Protein AF-A0A645FCB1-F1 (afdb_monomer_lite)

Foldseek 3Di:
DDDDDPPDDPPDDPPQPPDAQLLVVLVVVVVVADDASLRSCLVQADDPLLNVLSCVQQDPPQDQRSSGLLSVLQVCLVVVHDPSLVVLVVSLVSLVVVVVVVPDDPSSVSVSVSSNVSSVSSNVSVD

pLDDT: mean 87.45, std 20.65, range [31.56, 98.62]

Sequence (127 aa):
MGVSNQLTKIKGTSNAVGKGSEVTNLLNNMPELTGSNRDKLLSTTQNSELRKIVDQLYRPGATIGDGGTASKLVQEFYEGSSTHLIKAQERLNQLNNLAKSGNLGFNDLDILEALRNDLNNAINLFK

Organism: NCBI:txid1076179

Secondary structure (DSSP, 8-state):
-----------S-TTSS----HHHHHHHT-TT--SSHHHHHHHH--SHHHHHHHHHHB-TT--STTSBHHHHHHHHHHHT--SSHHHHHHHHHHHHHHHHT----HHHHHHHHHHHHHHHHHHHTT-

Radius of gyration: 17.32 Å; chains: 1; bounding box: 50×47×37 Å

Structure (mmCIF, N/CA/C/O backbone):
data_AF-A0A645FCB1-F1
#
_entry.id   AF-A0A645FCB1-F1
#
loop_
_atom_site.group_PDB
_atom_site.id
_atom_site.type_symbol
_atom_site.label_atom_id
_atom_site.label_alt_id
_atom_site.label_comp_id
_atom_site.label_asym_id
_atom_site.label_entity_id
_atom_site.label_seq_id
_atom_site.pdbx_PDB_ins_code
_atom_site.Cartn_x
_atom_site.Cartn_y
_atom_site.Cartn_z
_atom_site.occupancy
_atom_site.B_iso_or_equiv
_atom_site.auth_seq_id
_atom_site.auth_comp_id
_atom_site.auth_asym_id
_atom_site.auth_atom_id
_atom_site.pdbx_PDB_model_num
ATOM 1 N N . MET A 1 1 ? 35.010 -38.937 -19.372 1.00 40.25 1 MET A N 1
ATOM 2 C CA . MET A 1 1 ? 34.657 -37.673 -20.054 1.00 40.25 1 MET A CA 1
ATOM 3 C C . MET A 1 1 ? 33.178 -37.429 -19.797 1.00 40.25 1 MET A C 1
ATOM 5 O O . MET A 1 1 ? 32.396 -38.242 -20.246 1.00 40.25 1 MET A O 1
ATOM 9 N N . GLY A 1 2 ? 32.682 -36.470 -19.032 1.00 39.41 2 GLY A N 1
ATOM 10 C CA . GLY A 1 2 ? 33.232 -35.430 -18.178 1.00 39.41 2 GLY A CA 1
ATOM 11 C C . GLY A 1 2 ? 32.024 -34.854 -17.421 1.00 39.41 2 GLY A C 1
ATOM 12 O O . GLY A 1 2 ? 31.019 -34.548 -18.045 1.00 39.41 2 GLY A O 1
ATOM 13 N N . VAL A 1 3 ? 32.141 -34.817 -16.091 1.00 39.97 3 VAL A N 1
ATOM 14 C CA . VAL A 1 3 ? 31.411 -34.010 -15.091 1.00 39.97 3 VAL A CA 1
ATOM 15 C C . VAL A 1 3 ? 29.891 -33.786 -15.211 1.00 39.97 3 VAL A C 1
ATOM 17 O O . VAL A 1 3 ? 29.402 -32.947 -15.960 1.00 39.97 3 VAL A O 1
ATOM 20 N N . SER A 1 4 ? 29.172 -34.437 -14.286 1.00 41.72 4 SER A N 1
ATOM 21 C CA . SER A 1 4 ? 27.944 -33.945 -13.654 1.00 41.72 4 SER A CA 1
ATOM 22 C C . SER A 1 4 ? 28.064 -32.476 -13.244 1.00 41.72 4 SER A C 1
ATOM 24 O O . SER A 1 4 ? 29.041 -32.113 -12.591 1.00 41.72 4 SER A O 1
ATOM 26 N N . ASN A 1 5 ? 27.032 -31.667 -13.498 1.00 39.81 5 ASN A N 1
ATOM 27 C CA . ASN A 1 5 ? 26.856 -30.394 -12.801 1.00 39.81 5 ASN A CA 1
ATOM 28 C C . ASN A 1 5 ? 25.630 -30.465 -11.884 1.00 39.81 5 ASN A C 1
ATOM 30 O O . ASN A 1 5 ? 24.526 -30.047 -12.223 1.00 39.81 5 ASN A O 1
ATOM 34 N N . GLN A 1 6 ? 25.858 -31.044 -10.707 1.00 37.72 6 GLN A N 1
ATOM 35 C CA . GLN A 1 6 ? 25.106 -30.717 -9.505 1.00 37.72 6 GLN A CA 1
ATOM 36 C C . GLN A 1 6 ? 25.537 -29.306 -9.096 1.00 37.72 6 GLN A C 1
ATOM 38 O O . GLN A 1 6 ? 26.609 -29.144 -8.515 1.00 37.72 6 GLN A O 1
ATOM 43 N N . LEU A 1 7 ? 24.724 -28.285 -9.377 1.00 39.66 7 LEU A N 1
ATOM 44 C CA . LEU A 1 7 ? 24.905 -26.981 -8.739 1.00 39.66 7 LEU A CA 1
ATOM 45 C C . LEU A 1 7 ? 24.391 -27.068 -7.304 1.00 39.66 7 LEU A C 1
ATOM 47 O O . LEU A 1 7 ? 23.237 -26.824 -6.962 1.00 39.66 7 LEU A O 1
ATOM 51 N N . THR A 1 8 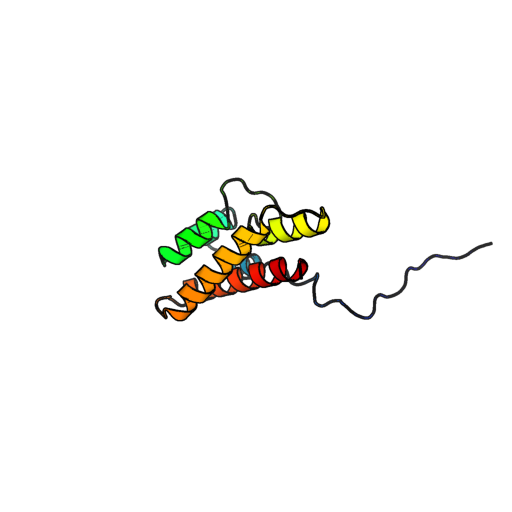? 25.325 -27.492 -6.470 1.00 36.09 8 THR A N 1
ATOM 52 C CA . THR A 1 8 ? 25.321 -27.462 -5.023 1.00 36.09 8 THR A CA 1
ATOM 53 C C . THR A 1 8 ? 25.050 -26.058 -4.470 1.00 36.09 8 THR A C 1
ATOM 55 O O . THR A 1 8 ? 25.814 -25.131 -4.709 1.00 36.09 8 THR A O 1
ATOM 58 N N . LYS A 1 9 ? 24.061 -25.986 -3.570 1.00 37.91 9 LYS A N 1
ATOM 59 C CA . LYS A 1 9 ? 24.216 -25.413 -2.221 1.00 37.91 9 LYS A CA 1
ATOM 60 C C . LYS A 1 9 ? 24.532 -23.910 -2.150 1.00 37.91 9 LYS A C 1
ATOM 62 O O . LYS A 1 9 ? 25.649 -23.518 -1.827 1.00 37.91 9 LYS A O 1
ATOM 67 N N . ILE A 1 10 ? 23.495 -23.078 -2.243 1.00 43.16 10 ILE A N 1
ATOM 68 C CA . ILE A 1 10 ? 23.541 -21.721 -1.679 1.00 43.16 10 ILE A CA 1
ATOM 69 C C . ILE A 1 10 ? 23.187 -21.820 -0.185 1.00 43.16 10 ILE A C 1
ATOM 71 O O . ILE A 1 10 ? 22.037 -21.683 0.226 1.00 43.16 10 ILE A O 1
ATOM 75 N N . LYS A 1 11 ? 24.181 -22.155 0.648 1.00 43.50 11 LYS A N 1
ATOM 76 C CA . LYS A 1 11 ? 24.116 -21.912 2.097 1.00 43.50 11 LYS A CA 1
ATOM 77 C C . LYS A 1 11 ? 24.482 -20.444 2.325 1.00 43.50 11 LYS A C 1
ATOM 79 O O . LYS A 1 11 ? 25.650 -20.090 2.228 1.00 43.50 11 LYS A O 1
ATOM 84 N N . GLY A 1 12 ? 23.474 -19.636 2.645 1.00 35.56 12 GLY A N 1
ATOM 85 C CA . GLY A 1 12 ? 23.594 -18.221 3.006 1.00 35.56 12 GLY A CA 1
ATOM 86 C C . GLY A 1 12 ? 22.778 -17.343 2.059 1.00 35.56 12 GLY A C 1
ATOM 87 O O . GLY A 1 12 ? 23.073 -17.330 0.874 1.00 35.56 12 GLY A O 1
ATOM 88 N N . THR A 1 13 ? 21.789 -16.614 2.600 1.00 31.56 13 THR A N 1
ATOM 89 C CA . THR A 1 13 ? 20.830 -15.671 1.950 1.00 31.56 13 THR A CA 1
ATOM 90 C C . THR A 1 13 ? 19.385 -16.145 1.698 1.00 31.56 13 THR A C 1
ATOM 92 O O . THR A 1 13 ? 18.651 -15.523 0.940 1.00 31.56 13 THR A O 1
ATOM 95 N N . SER A 1 14 ? 18.876 -17.144 2.427 1.00 32.62 14 SER A N 1
ATOM 96 C CA . SER A 1 14 ? 17.449 -17.531 2.360 1.00 32.62 14 SER A CA 1
ATOM 97 C C . SER A 1 14 ? 16.452 -16.554 3.019 1.00 32.62 14 SER A C 1
ATOM 99 O O . SER A 1 14 ? 15.274 -16.878 3.106 1.00 32.62 14 SER A O 1
ATOM 101 N N . ASN A 1 15 ? 16.870 -15.369 3.481 1.00 34.12 15 ASN A N 1
ATOM 102 C CA . ASN A 1 15 ? 16.016 -14.489 4.299 1.00 34.12 15 ASN A CA 1
ATOM 103 C C . ASN A 1 15 ? 15.439 -13.250 3.588 1.00 34.12 15 ASN A C 1
ATOM 105 O O . ASN A 1 15 ? 14.796 -12.449 4.256 1.00 34.12 15 ASN A O 1
ATOM 109 N N . ALA A 1 16 ? 15.616 -13.080 2.272 1.00 39.25 16 ALA A N 1
ATOM 110 C CA . ALA A 1 16 ? 15.092 -11.897 1.564 1.00 39.25 16 ALA A CA 1
ATOM 111 C C . ALA A 1 16 ? 14.165 -12.195 0.368 1.00 39.25 16 ALA A C 1
ATOM 113 O O . ALA A 1 16 ? 13.527 -11.282 -0.136 1.00 39.25 16 ALA A O 1
ATOM 114 N N . VAL A 1 17 ? 14.048 -13.455 -0.070 1.00 38.59 17 VAL A N 1
ATOM 115 C CA . VAL A 1 17 ? 13.269 -13.837 -1.274 1.00 38.59 17 VAL A CA 1
ATOM 116 C C . VAL A 1 17 ? 12.074 -14.756 -0.945 1.00 38.59 17 VAL A C 1
ATOM 118 O O . VAL A 1 17 ? 11.300 -15.117 -1.822 1.00 38.59 17 VAL A O 1
ATOM 121 N N . GLY A 1 18 ? 11.877 -15.121 0.329 1.00 37.97 18 GLY A N 1
ATOM 122 C CA . GLY A 1 18 ? 10.885 -16.127 0.743 1.00 37.97 18 GLY A CA 1
ATOM 123 C C . GLY A 1 18 ? 9.745 -15.648 1.647 1.00 37.97 18 GLY A C 1
ATOM 124 O O . GLY A 1 18 ? 8.917 -16.470 2.031 1.00 37.97 18 GLY A O 1
ATOM 125 N N . LYS A 1 19 ? 9.680 -14.364 2.021 1.00 52.81 19 LYS A N 1
ATOM 126 C CA . LYS A 1 19 ? 8.530 -13.839 2.772 1.00 52.81 19 LYS A CA 1
ATOM 127 C C . LYS A 1 19 ? 7.486 -13.380 1.758 1.00 52.81 19 LYS A C 1
ATOM 129 O O . LYS A 1 19 ? 7.680 -12.365 1.097 1.00 52.81 19 LYS A O 1
ATOM 134 N N . GLY A 1 20 ? 6.435 -14.179 1.571 1.00 70.81 20 GLY A N 1
ATOM 135 C CA . GLY A 1 20 ? 5.275 -13.764 0.780 1.00 70.81 20 GLY A CA 1
ATOM 136 C C . GLY A 1 20 ? 4.703 -12.443 1.305 1.00 70.81 20 GLY A C 1
ATOM 137 O O . GLY A 1 20 ? 4.914 -12.118 2.472 1.00 70.81 20 GLY A O 1
ATOM 138 N N . SER A 1 21 ? 4.007 -11.705 0.435 1.00 90.50 21 SER A N 1
ATOM 139 C CA . SER A 1 21 ? 3.327 -10.441 0.760 1.00 90.50 21 SER A CA 1
ATOM 140 C C . SER A 1 21 ? 2.598 -10.547 2.105 1.00 90.50 21 SER A C 1
ATOM 142 O O . SER A 1 21 ? 1.758 -11.433 2.293 1.00 90.50 21 SER A O 1
ATOM 144 N N . GLU A 1 22 ? 2.941 -9.671 3.050 1.00 96.44 22 GLU A N 1
ATOM 145 C CA . GLU A 1 22 ? 2.329 -9.650 4.381 1.00 96.44 22 GLU A CA 1
ATOM 146 C C . GLU A 1 22 ? 0.843 -9.319 4.278 1.00 96.44 22 GLU A C 1
ATOM 148 O O . GLU A 1 22 ? 0.032 -9.868 5.024 1.00 96.44 22 GLU A O 1
ATOM 153 N N . VAL A 1 23 ? 0.459 -8.503 3.289 1.00 96.88 23 VAL A N 1
ATOM 154 C CA . VAL A 1 23 ? -0.951 -8.293 2.948 1.00 96.88 23 VAL A CA 1
ATOM 155 C C . VAL A 1 23 ? -1.613 -9.605 2.541 1.00 96.88 23 VAL A C 1
ATOM 157 O O . VAL A 1 23 ? -2.703 -9.917 3.012 1.00 96.88 23 VAL A O 1
ATOM 160 N N . THR A 1 24 ? -0.973 -10.402 1.688 1.00 95.50 24 THR A N 1
ATOM 161 C CA . THR A 1 24 ? -1.535 -11.692 1.265 1.00 95.50 24 THR A CA 1
ATOM 162 C C . THR A 1 24 ? -1.675 -12.648 2.450 1.00 95.50 24 THR A C 1
ATOM 164 O O . THR A 1 24 ? -2.705 -13.306 2.583 1.00 95.50 24 THR A O 1
ATOM 167 N N . ASN A 1 25 ? -0.689 -12.685 3.350 1.00 95.62 25 ASN A N 1
ATOM 168 C CA . ASN A 1 25 ? -0.748 -13.498 4.567 1.00 95.62 25 ASN A CA 1
ATOM 169 C C . ASN A 1 25 ? -1.898 -13.061 5.486 1.00 95.62 25 ASN A C 1
ATOM 171 O O . ASN A 1 25 ? -2.652 -13.910 5.959 1.00 95.62 25 ASN A O 1
ATOM 175 N N . LEU A 1 26 ? -2.065 -11.751 5.697 1.00 96.75 26 LEU A N 1
ATOM 176 C CA . LEU A 1 26 ? -3.165 -11.180 6.475 1.00 96.75 26 LEU A CA 1
ATOM 177 C C . LEU A 1 26 ? -4.524 -11.581 5.887 1.00 96.75 26 LEU A C 1
ATOM 179 O O . LEU A 1 26 ? -5.371 -12.123 6.592 1.00 96.75 26 LEU A O 1
ATOM 183 N N . LEU A 1 27 ? -4.711 -11.371 4.582 1.00 96.06 27 LEU A N 1
ATOM 184 C CA . LEU A 1 27 ? -5.978 -11.640 3.899 1.00 96.06 27 LEU A CA 1
ATOM 185 C C . LEU A 1 27 ? -6.313 -13.135 3.813 1.00 96.06 27 LEU A C 1
ATOM 187 O O . LEU A 1 27 ? -7.487 -13.491 3.775 1.00 96.06 27 LEU A O 1
ATOM 191 N N . ASN A 1 28 ? -5.315 -14.022 3.796 1.00 94.50 28 ASN A N 1
ATOM 192 C CA . ASN A 1 28 ? -5.542 -15.470 3.839 1.00 94.50 28 ASN A CA 1
ATOM 193 C C . ASN A 1 28 ? -6.145 -15.937 5.174 1.00 94.50 28 ASN A C 1
ATOM 195 O O . ASN A 1 28 ? -6.789 -16.983 5.210 1.00 94.50 28 ASN A O 1
ATOM 199 N N . ASN A 1 29 ? -5.980 -15.157 6.247 1.00 95.56 29 ASN A N 1
ATOM 200 C CA . ASN A 1 29 ? -6.603 -15.419 7.546 1.00 95.56 29 ASN A CA 1
ATOM 201 C C . ASN A 1 29 ? -8.022 -14.828 7.670 1.00 95.56 29 ASN A C 1
ATOM 203 O O . ASN A 1 29 ? -8.637 -14.963 8.724 1.00 95.56 29 ASN A O 1
ATOM 207 N N . MET A 1 30 ? -8.546 -14.205 6.607 1.00 94.75 30 MET A N 1
ATOM 208 C CA . MET A 1 30 ? -9.887 -13.608 6.530 1.00 94.75 30 MET A CA 1
ATOM 209 C C . MET A 1 30 ? -10.706 -14.296 5.415 1.00 94.75 30 MET A C 1
ATOM 211 O O . MET A 1 30 ? -10.954 -13.698 4.359 1.00 94.75 30 MET A O 1
ATOM 215 N N . PRO A 1 31 ? -11.062 -15.590 5.574 1.00 94.12 31 PRO A N 1
ATOM 216 C CA . PRO A 1 31 ? -11.663 -16.408 4.513 1.00 94.12 31 PRO A CA 1
ATOM 217 C C . PRO A 1 31 ? -13.051 -15.930 4.058 1.00 94.12 31 PRO A C 1
ATOM 219 O O . PRO A 1 31 ? -13.510 -16.309 2.982 1.00 94.12 31 PRO A O 1
ATOM 222 N N . GLU A 1 32 ? -13.723 -15.107 4.858 1.00 95.69 32 GLU A N 1
ATOM 223 C CA . GLU A 1 32 ? -14.996 -14.469 4.531 1.00 95.69 32 GLU A CA 1
ATOM 224 C C . GLU A 1 32 ? -14.868 -13.374 3.461 1.00 95.69 32 GLU A C 1
ATOM 226 O O . GLU A 1 32 ? -15.855 -13.039 2.800 1.00 95.69 32 GLU A O 1
ATOM 231 N N . LEU A 1 33 ? -13.667 -12.821 3.262 1.00 95.94 33 LEU A N 1
ATOM 232 C CA . LEU A 1 33 ? -13.429 -11.786 2.264 1.00 95.94 33 LEU A CA 1
ATOM 233 C C . LEU A 1 33 ? -13.245 -12.410 0.878 1.00 95.94 33 LEU A C 1
ATOM 235 O O . LEU A 1 33 ? -12.410 -13.289 0.655 1.00 95.94 33 LEU A O 1
ATOM 239 N N . THR A 1 34 ? -13.992 -11.899 -0.096 1.00 95.12 34 THR A N 1
ATOM 240 C CA . THR A 1 34 ? -13.999 -12.407 -1.473 1.00 95.12 34 THR A CA 1
ATOM 241 C C . THR A 1 34 ? -13.475 -11.364 -2.461 1.00 95.12 34 THR A C 1
ATOM 243 O O . THR A 1 34 ? -13.377 -10.179 -2.147 1.00 95.12 34 THR A O 1
ATOM 246 N N . GLY A 1 35 ? -13.107 -11.8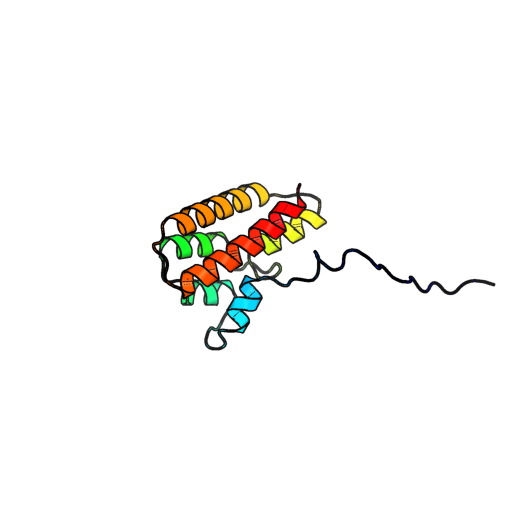11 -3.664 1.00 95.00 35 GLY A N 1
ATOM 247 C CA . GLY A 1 35 ? -12.566 -10.949 -4.718 1.00 95.00 35 GLY A CA 1
ATOM 248 C C . GLY A 1 35 ? -11.041 -10.824 -4.698 1.00 95.00 35 GLY A C 1
ATOM 249 O O . GLY A 1 35 ? -10.335 -11.648 -4.109 1.00 95.00 35 GLY A O 1
ATOM 250 N N . SER A 1 36 ? -10.530 -9.808 -5.395 1.00 95.94 36 SER A N 1
ATOM 251 C CA . SER A 1 36 ? -9.094 -9.506 -5.453 1.00 95.94 36 SER A CA 1
ATOM 252 C C . SER A 1 36 ? -8.575 -8.975 -4.113 1.00 95.94 36 SER A C 1
ATOM 254 O O . SER A 1 36 ? -9.355 -8.525 -3.277 1.00 95.94 36 SER A O 1
ATOM 256 N N . ASN A 1 37 ? -7.254 -8.939 -3.908 1.00 96.81 37 ASN A N 1
ATOM 257 C CA . ASN A 1 37 ? -6.680 -8.328 -2.699 1.00 96.81 37 ASN A CA 1
ATOM 258 C C . ASN A 1 37 ? -7.122 -6.869 -2.522 1.00 96.81 37 ASN A C 1
ATOM 260 O O . ASN A 1 37 ? -7.383 -6.439 -1.401 1.00 96.81 37 ASN A O 1
ATOM 264 N N . ARG A 1 38 ? -7.298 -6.134 -3.629 1.00 97.88 38 ARG A N 1
ATOM 265 C CA . ARG A 1 38 ? -7.894 -4.797 -3.615 1.00 97.88 38 ARG A CA 1
ATOM 266 C C . ARG A 1 38 ? -9.300 -4.812 -3.013 1.00 97.88 38 ARG A C 1
ATOM 268 O O . ARG A 1 38 ? -9.590 -3.994 -2.144 1.00 97.88 38 ARG A O 1
ATOM 275 N N . ASP A 1 39 ? -10.164 -5.706 -3.492 1.00 97.88 39 ASP A N 1
ATOM 276 C CA . ASP A 1 39 ? -11.561 -5.791 -3.051 1.00 97.88 39 ASP A CA 1
ATOM 277 C C . ASP A 1 39 ? -11.636 -6.166 -1.575 1.00 97.88 39 ASP A C 1
ATOM 279 O O . ASP A 1 39 ? -12.337 -5.507 -0.811 1.00 97.88 39 ASP A O 1
ATOM 283 N N . LYS A 1 40 ? -10.835 -7.151 -1.158 1.00 98.25 40 LYS A N 1
ATOM 284 C CA . LYS A 1 40 ? -10.737 -7.574 0.239 1.00 98.25 40 LYS A CA 1
ATOM 285 C C . LYS A 1 40 ? -10.296 -6.417 1.131 1.00 98.25 40 LYS A C 1
ATOM 287 O O . LYS A 1 40 ? -11.049 -6.056 2.031 1.00 98.25 40 LYS A O 1
ATOM 292 N N . LEU A 1 41 ? -9.165 -5.766 0.834 1.00 98.38 41 LEU A N 1
ATOM 293 C CA . LEU A 1 41 ? -8.667 -4.615 1.602 1.00 98.38 41 LEU A CA 1
ATOM 294 C C . LEU A 1 41 ? -9.707 -3.494 1.680 1.00 98.38 41 LEU A C 1
ATOM 296 O O . LEU A 1 41 ? -10.045 -3.031 2.763 1.00 98.38 41 LEU A O 1
ATOM 300 N N . LEU A 1 42 ? -10.285 -3.094 0.546 1.00 98.31 42 LEU A N 1
ATOM 301 C CA . LEU A 1 42 ? -11.325 -2.069 0.531 1.00 98.31 42 LEU A CA 1
ATOM 302 C C . LEU A 1 42 ? -12.651 -2.541 1.133 1.00 98.31 42 LEU A C 1
ATOM 304 O O . LEU A 1 42 ? -13.503 -1.713 1.407 1.00 98.31 42 LEU A O 1
ATOM 308 N N . SER A 1 43 ? -12.905 -3.819 1.349 1.00 97.75 43 SER A N 1
ATOM 309 C CA . SER A 1 43 ? -14.103 -4.233 2.088 1.00 97.75 43 SER A CA 1
ATOM 310 C C . SER A 1 43 ? -13.892 -4.158 3.602 1.00 97.75 43 SER A C 1
ATOM 312 O O . SER A 1 43 ? -14.824 -3.817 4.324 1.00 97.75 43 SER A O 1
ATOM 314 N N . THR A 1 44 ? -12.660 -4.391 4.071 1.00 97.38 44 THR A N 1
ATOM 315 C CA . THR A 1 44 ? -12.342 -4.513 5.502 1.00 97.38 44 THR A CA 1
ATOM 316 C C . THR A 1 44 ? -11.761 -3.234 6.127 1.00 97.38 44 THR A C 1
ATOM 318 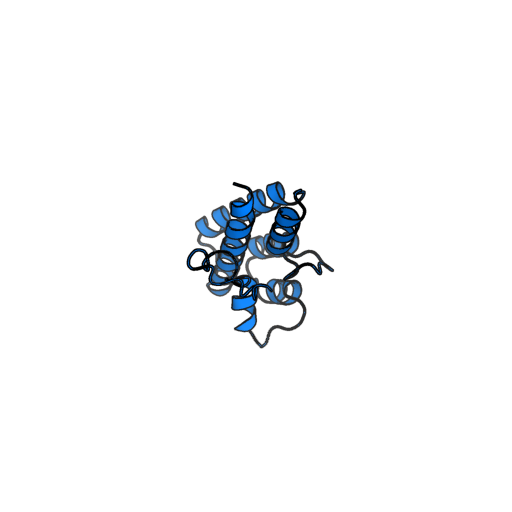O O . THR A 1 44 ? -11.956 -2.990 7.314 1.00 97.38 44 THR A O 1
ATOM 321 N N . THR A 1 45 ? -11.100 -2.359 5.355 1.00 98.31 45 THR A N 1
ATOM 322 C CA . THR A 1 45 ? -10.537 -1.103 5.884 1.00 98.31 45 THR A CA 1
ATOM 323 C C . THR A 1 45 ? -11.631 -0.108 6.280 1.00 98.31 45 THR A C 1
ATOM 325 O O . THR A 1 45 ? -12.381 0.380 5.420 1.00 98.31 45 THR A O 1
ATOM 328 N N . GLN A 1 46 ? -11.666 0.249 7.566 1.00 97.88 46 GLN A N 1
ATOM 329 C CA . GLN A 1 46 ? -12.670 1.139 8.155 1.00 97.88 46 GLN A CA 1
ATOM 330 C C . GLN A 1 46 ? -12.209 2.599 8.166 1.00 97.88 46 GLN A C 1
ATOM 332 O O . GLN A 1 46 ? -12.976 3.503 7.820 1.00 97.88 46 GLN A O 1
ATOM 337 N N . ASN A 1 47 ? -10.949 2.852 8.522 1.00 98.12 47 ASN A N 1
ATOM 338 C CA . ASN A 1 47 ? -10.393 4.195 8.559 1.00 98.12 47 ASN A CA 1
ATOM 339 C C . ASN A 1 47 ? -10.334 4.800 7.148 1.00 98.12 47 ASN A C 1
ATOM 341 O O . ASN A 1 47 ? -9.701 4.272 6.233 1.00 98.12 47 ASN A O 1
ATOM 345 N N . SER A 1 48 ? -10.986 5.952 6.974 1.00 97.44 48 SER A N 1
ATOM 346 C CA . SER A 1 48 ? -11.131 6.587 5.660 1.00 97.44 48 SER A CA 1
ATOM 347 C C . SER A 1 48 ? -9.812 7.081 5.053 1.00 97.44 48 SER A C 1
ATOM 349 O O . SER A 1 48 ? -9.687 7.126 3.828 1.00 97.44 48 SER A O 1
ATOM 351 N N . GLU A 1 49 ? -8.822 7.435 5.875 1.00 97.38 49 GLU A N 1
ATOM 352 C CA . GLU A 1 49 ? -7.497 7.840 5.408 1.00 97.38 49 GLU A CA 1
ATOM 353 C C . GLU A 1 49 ? -6.687 6.622 4.958 1.00 97.38 49 GLU A C 1
ATOM 355 O O . GLU A 1 49 ? -6.180 6.612 3.834 1.00 97.38 49 GLU A O 1
ATOM 360 N N . LEU A 1 50 ? -6.666 5.552 5.761 1.00 98.62 50 LEU A N 1
ATOM 361 C CA . LEU A 1 50 ? -6.042 4.284 5.377 1.00 98.62 50 LEU A CA 1
ATOM 362 C C . LEU A 1 50 ? -6.657 3.735 4.087 1.00 98.62 50 LEU A C 1
ATOM 364 O O . LEU A 1 50 ? -5.939 3.338 3.172 1.00 98.62 50 LEU A O 1
ATOM 368 N N . ARG A 1 51 ? -7.986 3.793 3.965 1.00 98.50 51 ARG A N 1
ATOM 369 C CA . ARG A 1 51 ? -8.718 3.343 2.777 1.00 98.50 51 ARG A CA 1
ATOM 370 C C . ARG A 1 51 ? -8.285 4.081 1.508 1.00 98.50 51 ARG A C 1
ATOM 372 O O . ARG A 1 51 ? -8.150 3.460 0.456 1.00 98.50 51 ARG A O 1
ATOM 379 N N . LYS A 1 52 ? -8.037 5.394 1.590 1.00 98.38 52 LYS A N 1
ATOM 380 C CA . LYS A 1 52 ? -7.509 6.182 0.460 1.00 98.38 52 LYS A CA 1
ATOM 381 C C . LYS A 1 52 ? -6.094 5.748 0.085 1.00 98.38 52 LYS A C 1
ATOM 383 O O . LYS A 1 52 ? -5.772 5.695 -1.099 1.00 98.38 52 LYS A O 1
ATOM 388 N N . ILE A 1 53 ? -5.257 5.427 1.073 1.00 98.44 53 ILE A N 1
ATOM 389 C CA . ILE A 1 53 ? -3.908 4.906 0.823 1.00 98.44 53 ILE A CA 1
ATOM 390 C C . ILE A 1 53 ? -3.992 3.532 0.138 1.00 98.44 53 ILE A C 1
ATOM 392 O O . ILE A 1 53 ? -3.319 3.324 -0.872 1.00 98.44 53 ILE A O 1
ATOM 396 N N . VAL A 1 54 ? -4.861 2.633 0.617 1.00 98.56 54 VAL A N 1
ATOM 397 C CA . VAL A 1 54 ? -5.134 1.322 -0.003 1.00 98.56 54 VAL A CA 1
ATOM 398 C C . VAL A 1 54 ? -5.541 1.476 -1.468 1.00 98.56 5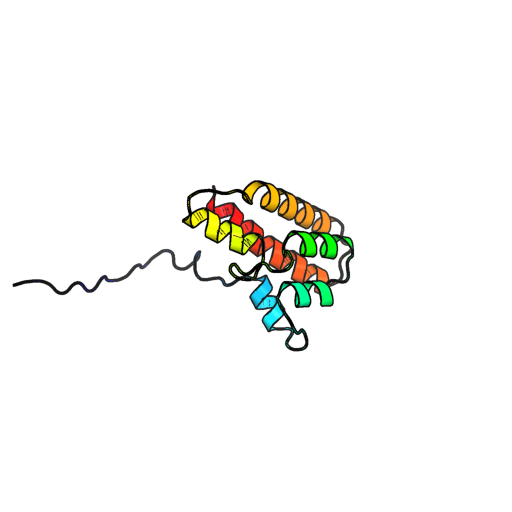4 VAL A C 1
ATOM 400 O O . VAL A 1 54 ? -4.933 0.846 -2.330 1.00 98.56 54 VAL A O 1
ATOM 403 N N . ASP A 1 55 ? -6.507 2.347 -1.770 1.00 98.19 55 ASP A N 1
ATOM 404 C CA . ASP A 1 55 ? -6.991 2.574 -3.141 1.00 98.19 55 ASP A CA 1
ATOM 405 C C . ASP A 1 55 ? -5.882 3.061 -4.094 1.00 98.19 55 ASP A C 1
ATOM 407 O O . ASP A 1 55 ? -5.839 2.713 -5.274 1.00 98.19 55 ASP A O 1
ATOM 411 N N . GLN A 1 56 ? -4.919 3.826 -3.575 1.00 97.69 56 GLN A N 1
ATOM 412 C CA . GLN A 1 56 ? -3.766 4.270 -4.356 1.00 97.69 56 GLN A CA 1
ATOM 413 C C . GLN A 1 56 ? -2.696 3.192 -4.530 1.00 97.69 56 GLN A C 1
ATOM 415 O O . GLN A 1 56 ? -1.998 3.204 -5.553 1.00 97.69 56 GLN A O 1
ATOM 420 N N . LEU A 1 57 ? -2.524 2.317 -3.536 1.00 98.19 57 LEU A N 1
ATOM 421 C CA . LEU A 1 57 ? -1.547 1.230 -3.555 1.00 98.19 57 LEU A CA 1
ATOM 422 C C . LEU A 1 57 ? -2.004 0.056 -4.423 1.00 98.19 57 LEU A C 1
ATOM 424 O O . LEU A 1 57 ? -1.158 -0.535 -5.093 1.00 98.19 57 LEU A O 1
ATOM 428 N N . TYR A 1 58 ? -3.309 -0.222 -4.447 1.00 97.62 58 TYR A N 1
ATOM 429 C CA . TYR A 1 58 ? -3.952 -1.310 -5.182 1.00 97.62 58 TYR A CA 1
ATOM 430 C C . TYR A 1 58 ? -4.913 -0.738 -6.230 1.00 97.62 58 TYR A C 1
ATOM 432 O O . TYR A 1 58 ? -6.091 -0.487 -5.965 1.00 97.62 58 TYR A O 1
ATOM 440 N N . ARG A 1 59 ? -4.403 -0.507 -7.445 1.00 95.00 59 ARG A N 1
ATOM 441 C CA . ARG A 1 59 ? -5.199 0.071 -8.540 1.00 95.00 59 ARG A CA 1
ATOM 442 C C . ARG A 1 59 ? -6.165 -0.966 -9.141 1.00 95.00 59 ARG A C 1
ATOM 444 O O . ARG A 1 59 ? -5.806 -2.141 -9.227 1.00 95.00 59 ARG A O 1
ATOM 451 N N . PRO A 1 60 ? -7.357 -0.556 -9.617 1.00 96.12 60 PRO A N 1
ATOM 452 C CA . PRO A 1 60 ? -8.252 -1.446 -10.357 1.00 96.12 60 PRO A CA 1
ATOM 453 C C . PRO A 1 60 ? -7.548 -2.103 -11.553 1.00 96.12 60 PRO A C 1
ATOM 455 O O . PRO A 1 60 ? -6.865 -1.422 -12.316 1.00 96.12 60 PRO A O 1
ATOM 458 N N . GLY A 1 61 ? -7.719 -3.418 -11.714 1.00 92.25 61 GLY A N 1
ATOM 459 C CA . GLY A 1 61 ? -7.163 -4.180 -12.838 1.00 92.25 61 GLY A CA 1
ATOM 460 C C . GLY A 1 61 ? -5.658 -4.470 -12.771 1.00 92.25 61 GLY A C 1
ATOM 461 O O . GLY A 1 61 ? -5.115 -5.004 -13.734 1.00 92.25 61 GLY A O 1
ATOM 462 N N . ALA A 1 62 ? -4.968 -4.141 -11.674 1.00 92.50 62 ALA A N 1
ATOM 463 C CA . ALA A 1 62 ? -3.564 -4.507 -11.500 1.00 92.50 62 ALA A CA 1
ATOM 464 C C . ALA A 1 62 ? -3.404 -6.032 -11.346 1.00 92.50 62 ALA A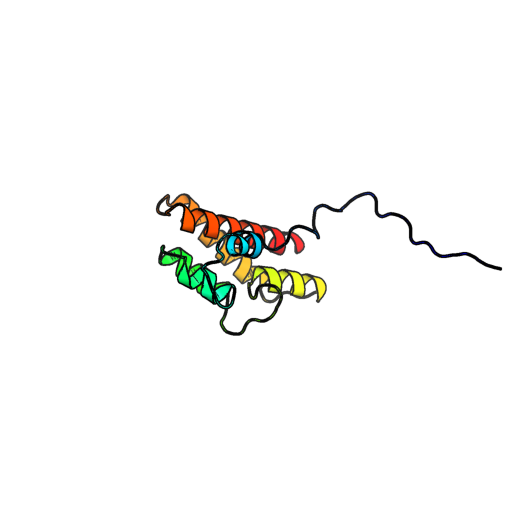 C 1
ATOM 466 O O . ALA A 1 62 ? -4.040 -6.640 -10.488 1.00 92.50 62 ALA A O 1
ATOM 467 N N . THR A 1 63 ? -2.542 -6.640 -12.166 1.00 90.88 63 THR A N 1
ATOM 468 C CA . THR A 1 63 ? -2.347 -8.104 -12.231 1.00 90.88 63 THR A CA 1
ATOM 469 C C . THR A 1 63 ? -0.960 -8.576 -11.790 1.00 90.88 63 THR A C 1
ATOM 471 O O . THR A 1 63 ? -0.711 -9.776 -11.726 1.00 90.88 63 THR A O 1
ATOM 474 N N . ILE A 1 64 ? -0.035 -7.654 -11.507 1.00 92.31 64 ILE A N 1
ATOM 475 C CA . ILE A 1 64 ? 1.336 -7.994 -11.113 1.00 92.31 64 ILE A CA 1
ATOM 476 C C . ILE A 1 64 ? 1.376 -8.386 -9.636 1.00 92.31 64 ILE A C 1
ATOM 478 O O . ILE A 1 64 ? 1.050 -7.572 -8.773 1.00 92.31 64 ILE A O 1
ATOM 482 N N . GLY A 1 65 ? 1.836 -9.609 -9.357 1.00 92.75 65 GLY A N 1
ATOM 483 C CA . GLY A 1 65 ? 1.944 -10.147 -8.001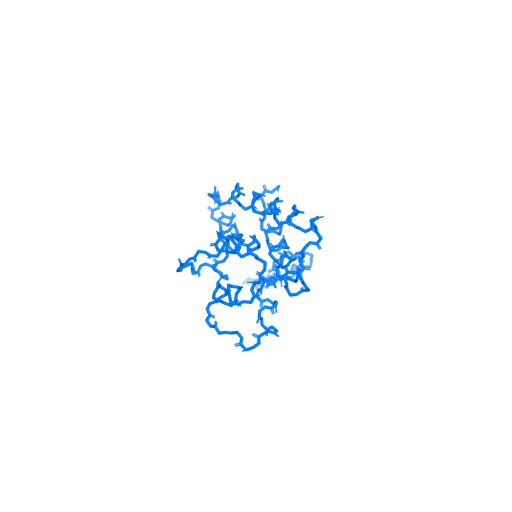 1.00 92.75 65 GLY A CA 1
ATOM 484 C C . GLY A 1 65 ? 0.595 -10.135 -7.284 1.00 92.75 65 GLY A C 1
ATOM 485 O O . GLY A 1 65 ? -0.381 -10.689 -7.780 1.00 92.75 65 GLY A O 1
ATOM 486 N N . ASP A 1 66 ? 0.539 -9.471 -6.133 1.00 93.50 66 ASP A N 1
ATOM 487 C CA . ASP A 1 66 ? -0.691 -9.277 -5.354 1.00 93.50 66 ASP A CA 1
ATOM 488 C C . ASP A 1 66 ? -1.568 -8.095 -5.828 1.00 93.50 66 ASP A C 1
ATOM 490 O O . ASP A 1 66 ? -2.578 -7.774 -5.198 1.00 93.50 66 ASP A O 1
ATOM 494 N N . GLY A 1 67 ? -1.187 -7.437 -6.929 1.00 94.69 67 GLY A N 1
ATOM 495 C CA . GLY A 1 67 ? -1.837 -6.238 -7.468 1.00 94.69 67 GLY A CA 1
ATOM 496 C C . GLY A 1 67 ? -1.417 -4.931 -6.781 1.00 94.69 67 GLY A C 1
ATOM 497 O O . GLY A 1 67 ? -1.874 -3.853 -7.174 1.00 94.69 67 GLY A O 1
ATOM 498 N N . GLY A 1 68 ? -0.551 -5.006 -5.769 1.00 96.50 68 GLY A N 1
ATOM 499 C CA . GLY A 1 68 ? -0.064 -3.870 -5.002 1.00 96.50 68 GLY A CA 1
ATOM 500 C C . GLY A 1 68 ? 1.162 -3.188 -5.612 1.00 96.50 68 GLY A C 1
ATOM 501 O O . GLY A 1 68 ? 1.957 -3.767 -6.356 1.00 96.50 68 GLY A O 1
ATOM 502 N N . THR A 1 69 ? 1.367 -1.926 -5.228 1.00 97.50 69 THR A N 1
ATOM 503 C CA . THR A 1 69 ? 2.550 -1.134 -5.617 1.00 97.50 69 THR A CA 1
ATOM 504 C C . THR A 1 69 ? 3.865 -1.786 -5.168 1.00 97.50 69 THR A C 1
ATOM 506 O O . THR A 1 69 ? 4.854 -1.680 -5.885 1.00 97.50 69 THR A O 1
ATOM 509 N N . ALA A 1 70 ? 3.887 -2.491 -4.029 1.00 97.81 70 ALA A N 1
ATOM 510 C CA . ALA A 1 70 ? 5.073 -3.214 -3.565 1.00 97.81 70 ALA A CA 1
ATOM 511 C C . ALA A 1 70 ? 5.475 -4.336 -4.542 1.00 97.81 70 ALA A C 1
ATOM 513 O O . ALA A 1 70 ? 6.621 -4.369 -4.984 1.00 97.81 70 ALA A O 1
ATOM 514 N N . SER A 1 71 ? 4.524 -5.177 -4.969 1.00 96.31 71 SER A N 1
ATOM 515 C CA . SER A 1 71 ? 4.761 -6.208 -5.991 1.00 96.31 71 SER A CA 1
ATOM 516 C C . SER A 1 71 ? 5.258 -5.618 -7.308 1.00 96.31 71 SER A C 1
ATOM 518 O O . SER A 1 71 ? 6.199 -6.140 -7.909 1.00 96.31 71 SER A O 1
ATOM 520 N N . LYS A 1 72 ? 4.672 -4.495 -7.749 1.00 96.38 72 LYS A N 1
ATOM 521 C CA . LYS A 1 72 ? 5.142 -3.814 -8.963 1.00 96.38 72 LYS A CA 1
ATOM 522 C C . LYS A 1 72 ? 6.570 -3.289 -8.808 1.00 96.38 72 LYS A C 1
ATOM 524 O O . LYS A 1 72 ? 7.355 -3.399 -9.743 1.00 96.38 72 LYS A O 1
ATOM 529 N N . LEU A 1 73 ? 6.921 -2.763 -7.638 1.00 96.75 73 LEU A N 1
ATOM 530 C CA . LEU A 1 73 ? 8.258 -2.247 -7.365 1.00 96.75 73 LEU A CA 1
ATOM 531 C C . LEU A 1 73 ? 9.317 -3.368 -7.343 1.00 96.75 73 LEU A C 1
ATOM 533 O O . LEU A 1 73 ? 10.412 -3.183 -7.865 1.00 96.75 73 LEU A O 1
ATOM 537 N N . VAL A 1 74 ? 8.974 -4.554 -6.824 1.00 96.44 74 VAL A N 1
ATOM 538 C CA . VAL A 1 74 ? 9.830 -5.752 -6.919 1.00 96.44 74 VAL A CA 1
ATOM 539 C C . VAL A 1 74 ? 10.044 -6.163 -8.379 1.00 96.44 74 VAL A C 1
ATOM 541 O O . VAL A 1 74 ? 11.174 -6.436 -8.773 1.00 96.44 74 VAL A O 1
ATOM 544 N N . GLN A 1 75 ? 8.990 -6.173 -9.204 1.00 95.81 75 GLN A N 1
ATOM 545 C CA . GLN A 1 75 ? 9.125 -6.451 -10.640 1.00 95.81 75 GLN A CA 1
ATOM 546 C C . GLN A 1 75 ? 10.062 -5.439 -11.321 1.00 95.81 75 GLN A C 1
ATOM 548 O O . GLN A 1 75 ? 10.983 -5.833 -12.029 1.00 95.81 75 GLN A O 1
ATOM 553 N N . GLU A 1 76 ? 9.847 -4.147 -11.073 1.00 96.75 76 GLU A N 1
ATOM 554 C CA . GLU A 1 76 ? 10.654 -3.049 -11.618 1.00 96.75 76 GLU A CA 1
ATOM 555 C C . GLU A 1 76 ? 12.142 -3.168 -11.265 1.00 96.75 76 GLU A C 1
ATOM 557 O O . GLU A 1 76 ? 13.009 -2.904 -12.098 1.00 96.75 76 GLU A O 1
ATOM 562 N N . PHE A 1 77 ? 12.449 -3.624 -10.048 1.00 96.69 77 PHE A N 1
ATOM 563 C CA . PHE A 1 77 ? 13.825 -3.875 -9.630 1.00 96.69 77 PHE A CA 1
ATOM 564 C C . PHE A 1 77 ? 14.511 -4.894 -10.549 1.00 96.69 77 PHE A C 1
ATOM 566 O O . PHE A 1 77 ? 15.609 -4.642 -11.045 1.00 96.69 77 PHE A O 1
ATOM 573 N N . TYR A 1 78 ? 13.842 -6.016 -10.829 1.00 95.62 78 TYR A N 1
ATOM 574 C CA . TYR A 1 78 ? 14.365 -7.048 -11.727 1.00 95.62 78 TYR A CA 1
ATOM 575 C C . TYR A 1 78 ? 14.396 -6.613 -13.199 1.00 95.62 78 TYR A C 1
ATOM 577 O O . TYR A 1 78 ? 15.235 -7.093 -13.956 1.00 95.62 78 TYR A O 1
ATOM 585 N N . GLU A 1 79 ? 13.519 -5.692 -13.602 1.00 95.81 79 GLU A N 1
ATOM 586 C CA . GLU A 1 79 ? 13.523 -5.069 -14.934 1.00 95.81 79 GLU A CA 1
ATOM 587 C C . GLU A 1 79 ? 14.620 -3.994 -15.084 1.00 95.81 79 GLU A C 1
ATOM 589 O O . GLU A 1 79 ? 14.872 -3.522 -16.192 1.00 95.81 79 GLU A O 1
ATOM 594 N N . GLY A 1 80 ? 15.292 -3.607 -13.993 1.00 94.06 80 GLY A N 1
ATOM 595 C CA . GLY A 1 80 ? 16.394 -2.642 -13.999 1.00 94.06 80 GLY A CA 1
ATOM 596 C C . GLY A 1 80 ? 15.962 -1.178 -14.137 1.00 94.06 80 GLY A C 1
ATOM 597 O O . GLY A 1 80 ? 16.800 -0.315 -14.396 1.00 94.06 80 GLY A O 1
ATOM 598 N N . SER A 1 81 ? 14.673 -0.868 -13.971 1.00 90.81 81 SER A N 1
ATOM 599 C CA . SER A 1 81 ? 14.155 0.505 -14.010 1.00 90.81 81 SER A CA 1
ATOM 600 C C . SER A 1 81 ? 12.954 0.654 -13.085 1.00 90.81 81 SER A C 1
ATOM 602 O O . SER A 1 81 ? 12.151 -0.265 -12.984 1.00 90.81 81 SER A O 1
ATOM 604 N N . SER A 1 82 ? 12.799 1.809 -12.427 1.00 93.19 82 SER A N 1
ATOM 605 C CA . SER A 1 82 ? 11.631 2.065 -11.580 1.00 93.19 82 SER A CA 1
ATOM 606 C C . SER A 1 82 ? 10.893 3.339 -11.953 1.00 93.19 82 SER A C 1
ATOM 608 O O . SER A 1 82 ? 11.480 4.414 -12.062 1.00 93.19 82 SER A O 1
ATOM 610 N N . THR A 1 83 ? 9.574 3.206 -12.070 1.00 94.88 83 THR A N 1
ATOM 611 C CA . THR A 1 83 ? 8.628 4.319 -12.181 1.00 94.88 83 THR A CA 1
ATOM 612 C C . THR A 1 83 ? 7.771 4.471 -10.919 1.00 94.88 83 THR A C 1
ATOM 614 O O . THR A 1 83 ? 7.125 5.503 -10.737 1.00 94.88 83 THR A O 1
ATOM 617 N N . HIS A 1 84 ? 7.789 3.485 -10.007 1.00 96.25 84 HIS A N 1
ATOM 618 C CA . HIS A 1 84 ? 6.944 3.458 -8.808 1.00 96.25 84 HIS A CA 1
ATOM 619 C C . HIS A 1 84 ? 7.671 3.785 -7.490 1.00 96.25 84 HIS A C 1
ATOM 621 O O . HIS A 1 84 ? 6.992 4.005 -6.484 1.00 96.25 84 HIS A O 1
ATOM 627 N N . LEU A 1 85 ? 9.009 3.868 -7.465 1.00 97.19 85 LEU A N 1
ATOM 628 C CA . LEU A 1 85 ? 9.790 4.049 -6.230 1.00 97.19 85 LEU A CA 1
ATOM 629 C C . LEU A 1 85 ? 9.401 5.305 -5.431 1.00 97.19 85 LEU A C 1
ATOM 631 O O . LEU A 1 85 ? 9.132 5.207 -4.234 1.00 97.19 85 LEU A O 1
ATOM 635 N N . ILE A 1 86 ? 9.317 6.471 -6.083 1.00 97.06 86 ILE A N 1
ATOM 636 C CA . ILE A 1 86 ? 8.966 7.740 -5.414 1.00 97.06 86 ILE A CA 1
ATOM 637 C C . ILE A 1 86 ? 7.572 7.636 -4.784 1.00 97.06 86 ILE A C 1
ATOM 639 O O . ILE A 1 86 ? 7.389 7.917 -3.600 1.00 97.06 86 ILE A O 1
ATOM 643 N N . LYS A 1 87 ? 6.589 7.136 -5.544 1.00 93.56 87 LYS A N 1
ATOM 644 C CA . LYS A 1 87 ? 5.219 6.949 -5.049 1.00 93.56 87 LYS A CA 1
ATOM 645 C C . LYS A 1 87 ? 5.174 5.987 -3.857 1.00 93.56 87 LYS A C 1
ATOM 647 O O . LYS A 1 87 ? 4.433 6.237 -2.906 1.00 93.56 87 LYS A O 1
ATOM 652 N N . ALA A 1 88 ? 5.944 4.898 -3.894 1.00 97.69 88 ALA A N 1
ATOM 653 C CA . ALA A 1 88 ? 6.024 3.938 -2.797 1.00 97.69 88 ALA A CA 1
ATOM 654 C C . ALA A 1 88 ? 6.577 4.587 -1.515 1.00 97.69 88 ALA A C 1
ATOM 656 O O . ALA A 1 88 ? 5.995 4.411 -0.444 1.00 97.69 88 ALA A O 1
ATOM 657 N N . GLN A 1 89 ? 7.640 5.390 -1.626 1.00 98.44 89 GLN A N 1
ATOM 658 C CA . GLN A 1 89 ? 8.224 6.132 -0.501 1.00 98.44 89 GLN A CA 1
ATOM 659 C C . GLN A 1 89 ? 7.235 7.140 0.099 1.00 98.44 89 GLN A C 1
ATOM 661 O O . GLN A 1 89 ? 7.084 7.212 1.319 1.00 98.44 89 GLN A O 1
ATOM 666 N N . GLU A 1 90 ? 6.501 7.871 -0.742 1.00 98.31 90 GLU A N 1
ATOM 667 C CA . GLU A 1 90 ? 5.449 8.782 -0.284 1.00 98.31 90 GLU A CA 1
ATOM 668 C C . GLU A 1 90 ? 4.349 8.051 0.492 1.00 98.31 90 GLU A C 1
ATOM 670 O O . GLU A 1 90 ? 3.954 8.504 1.568 1.00 98.31 90 GLU A O 1
ATOM 675 N N . ARG A 1 91 ? 3.855 6.913 -0.021 1.00 98.38 91 ARG A N 1
ATOM 676 C CA . ARG A 1 91 ? 2.810 6.146 0.674 1.00 98.38 91 ARG A CA 1
ATOM 677 C C . ARG A 1 91 ? 3.320 5.542 1.979 1.00 98.38 91 ARG A C 1
ATOM 679 O O . ARG A 1 91 ? 2.597 5.582 2.971 1.00 98.38 91 ARG A O 1
ATOM 686 N N . LEU A 1 92 ? 4.561 5.054 2.018 1.00 98.62 92 LEU A N 1
ATOM 687 C CA . LEU A 1 92 ? 5.178 4.575 3.256 1.00 98.62 92 LEU A CA 1
ATOM 688 C C . LEU A 1 92 ? 5.251 5.692 4.310 1.00 98.62 92 LEU A C 1
ATOM 690 O O . LEU A 1 92 ? 4.913 5.468 5.472 1.00 98.62 92 LEU A O 1
ATOM 694 N N . ASN A 1 93 ? 5.622 6.911 3.909 1.00 98.31 93 ASN A N 1
ATOM 695 C CA . ASN A 1 93 ? 5.633 8.069 4.805 1.00 98.31 93 ASN A CA 1
ATOM 696 C C . ASN A 1 93 ? 4.231 8.413 5.329 1.00 98.31 93 ASN A C 1
ATOM 698 O O . ASN A 1 93 ? 4.078 8.684 6.520 1.00 98.31 93 ASN A O 1
ATOM 702 N N . GLN A 1 94 ? 3.202 8.352 4.481 1.00 98.00 94 GLN A N 1
ATOM 703 C CA . GLN A 1 94 ? 1.818 8.558 4.917 1.00 98.00 94 GLN A CA 1
ATOM 704 C C . GLN A 1 94 ? 1.355 7.499 5.918 1.00 98.00 94 GLN A C 1
ATOM 706 O O . GLN A 1 94 ? 0.803 7.857 6.954 1.00 98.00 94 GLN A O 1
ATOM 711 N N . LEU A 1 95 ? 1.642 6.218 5.670 1.00 98.44 95 LEU A N 1
ATOM 712 C CA . LEU A 1 95 ? 1.334 5.140 6.616 1.00 98.44 95 LEU A CA 1
ATOM 713 C C . LEU A 1 95 ? 2.065 5.342 7.951 1.00 98.44 95 LEU A C 1
ATOM 715 O O . LEU A 1 95 ? 1.469 5.187 9.012 1.00 98.44 95 LEU A O 1
ATOM 719 N N . ASN A 1 96 ? 3.338 5.747 7.925 1.00 98.00 96 ASN A N 1
ATOM 720 C CA . ASN A 1 96 ? 4.094 6.053 9.142 1.00 98.00 96 ASN A CA 1
ATOM 721 C C . ASN A 1 96 ? 3.478 7.217 9.937 1.00 98.00 96 ASN A C 1
ATOM 723 O O . ASN A 1 96 ? 3.495 7.192 11.166 1.00 98.00 96 ASN A O 1
ATOM 727 N N . ASN A 1 97 ? 2.946 8.235 9.258 1.00 97.50 97 ASN A N 1
ATOM 728 C CA . ASN A 1 97 ? 2.269 9.354 9.913 1.00 97.50 97 ASN A CA 1
ATOM 729 C C . ASN A 1 97 ? 0.910 8.936 10.483 1.00 97.50 97 ASN A C 1
ATOM 731 O O . ASN A 1 97 ? 0.601 9.277 11.623 1.00 97.50 97 ASN A O 1
ATOM 735 N N . LEU A 1 98 ? 0.140 8.141 9.737 1.00 97.00 98 LEU A N 1
ATOM 736 C CA . LEU A 1 98 ? -1.147 7.624 10.191 1.00 97.00 98 LEU A CA 1
ATOM 737 C C . LEU A 1 98 ? -0.990 6.723 11.424 1.00 97.00 98 LEU A C 1
ATOM 739 O O . LEU A 1 98 ? -1.736 6.882 12.387 1.00 97.00 98 LEU A O 1
ATOM 743 N N . ALA A 1 99 ? 0.034 5.865 11.454 1.00 95.94 99 ALA A N 1
ATOM 744 C CA . ALA A 1 99 ? 0.361 5.036 12.617 1.00 95.94 99 ALA A CA 1
ATOM 745 C C . ALA A 1 99 ? 0.609 5.870 13.886 1.00 95.94 99 ALA A C 1
ATOM 747 O O . ALA A 1 99 ? 0.164 5.510 14.972 1.00 95.94 99 ALA A O 1
ATOM 748 N N . LYS A 1 100 ? 1.287 7.017 13.748 1.00 95.38 100 LYS A N 1
ATOM 749 C CA . LYS A 1 100 ? 1.578 7.931 14.865 1.00 95.38 100 LYS A CA 1
ATOM 750 C C . LYS A 1 100 ? 0.345 8.675 15.377 1.00 95.38 100 LYS A C 1
ATOM 752 O O . LYS A 1 100 ? 0.386 9.177 16.494 1.00 95.38 100 LYS A O 1
ATOM 757 N N . SER A 1 101 ? -0.725 8.767 14.584 1.00 91.19 101 SER A N 1
ATOM 758 C CA . SER A 1 101 ? -1.948 9.471 14.991 1.00 91.19 101 SER A CA 1
ATOM 759 C C . SER A 1 101 ? -2.708 8.766 16.120 1.00 91.19 101 SER A C 1
ATOM 761 O O . SER A 1 101 ? -3.482 9.417 16.813 1.00 91.19 101 SER A O 1
ATOM 763 N N . GLY A 1 102 ? -2.507 7.452 16.300 1.00 82.50 102 GLY A N 1
ATOM 764 C CA . GLY A 1 102 ? -3.178 6.649 17.329 1.00 82.50 102 GLY A CA 1
ATOM 765 C C . GLY A 1 102 ? -4.671 6.381 17.086 1.00 82.50 102 GLY A C 1
ATOM 766 O O . GLY A 1 102 ? -5.319 5.785 17.938 1.00 82.50 102 GLY A O 1
ATOM 767 N N . ASN A 1 103 ? -5.223 6.784 15.936 1.00 88.31 103 ASN A N 1
ATOM 768 C CA . ASN A 1 103 ? -6.668 6.769 15.659 1.00 88.31 103 ASN A CA 1
ATOM 769 C C . ASN A 1 103 ? -7.129 5.573 14.800 1.00 88.31 103 ASN A C 1
ATOM 771 O O . ASN A 1 103 ? -8.035 5.713 13.974 1.00 88.31 103 ASN A O 1
ATOM 775 N N . LEU A 1 104 ? -6.489 4.409 14.942 1.00 95.38 104 LEU A N 1
ATOM 776 C CA . LEU A 1 104 ? -6.816 3.203 14.174 1.00 95.38 104 LEU A CA 1
ATOM 777 C C . LEU A 1 104 ? -7.364 2.097 15.076 1.00 95.38 104 LEU A C 1
ATOM 779 O O . LEU A 1 104 ? -6.832 1.847 16.156 1.00 95.38 104 LEU A O 1
ATOM 783 N N . GLY A 1 105 ? -8.416 1.418 14.611 1.00 96.38 105 GLY A N 1
ATOM 784 C CA . GLY A 1 105 ? -8.870 0.166 15.215 1.00 96.38 105 GLY A CA 1
ATOM 785 C C . GLY A 1 105 ? -7.900 -0.980 14.913 1.00 96.38 105 GLY A C 1
ATOM 786 O O . GLY A 1 105 ? -7.105 -0.887 13.980 1.00 96.38 105 GLY A O 1
ATOM 787 N N . PHE A 1 106 ? -7.987 -2.079 15.668 1.00 95.69 106 PHE A N 1
ATOM 788 C CA . PHE A 1 106 ? -7.057 -3.213 15.548 1.00 95.69 106 PHE A CA 1
ATOM 789 C C . PHE A 1 106 ? -6.954 -3.773 14.120 1.00 95.69 106 PHE A C 1
ATOM 791 O O . PHE A 1 106 ? -5.853 -3.920 13.608 1.00 95.69 106 PHE A O 1
ATOM 798 N N . ASN A 1 107 ? -8.084 -3.965 13.432 1.00 96.31 107 ASN A N 1
ATOM 799 C CA . ASN A 1 107 ? -8.085 -4.434 12.041 1.00 96.31 107 ASN A CA 1
ATOM 800 C C . ASN A 1 107 ? -7.348 -3.475 11.084 1.00 96.31 107 ASN A C 1
ATOM 802 O O . ASN A 1 107 ? -6.587 -3.904 10.222 1.00 96.31 107 ASN A O 1
ATOM 806 N N . ASP A 1 108 ? -7.541 -2.162 11.242 1.00 98.25 108 ASP A N 1
ATOM 807 C CA . ASP A 1 108 ? -6.851 -1.172 10.410 1.00 98.25 108 ASP A CA 1
ATOM 808 C C . ASP A 1 108 ? -5.356 -1.076 10.747 1.00 98.25 108 ASP A C 1
ATOM 810 O O . ASP A 1 108 ? -4.551 -0.790 9.861 1.00 98.25 108 ASP A O 1
ATOM 814 N N . LEU A 1 109 ? -4.973 -1.321 12.006 1.00 98.06 109 LEU A N 1
ATOM 815 C CA . LEU A 1 109 ? -3.569 -1.420 12.406 1.00 98.06 109 LEU A CA 1
ATOM 816 C C . LEU A 1 109 ? -2.886 -2.602 11.715 1.00 98.06 109 LEU A C 1
ATOM 818 O O . LEU A 1 109 ? -1.837 -2.397 11.108 1.00 98.06 109 LEU A O 1
ATOM 822 N N . ASP A 1 110 ? -3.505 -3.784 11.713 1.00 97.88 110 ASP A N 1
ATOM 823 C CA . ASP A 1 110 ? -2.954 -4.974 11.051 1.00 97.88 110 ASP A CA 1
ATOM 824 C C . ASP A 1 110 ? -2.755 -4.737 9.543 1.00 97.88 110 ASP A C 1
ATOM 826 O O . ASP A 1 110 ? -1.696 -5.032 8.980 1.00 97.88 110 ASP A O 1
ATOM 830 N N . ILE A 1 111 ? -3.745 -4.122 8.884 1.00 98.50 111 ILE A N 1
ATOM 831 C CA . ILE A 1 111 ? -3.657 -3.740 7.467 1.00 98.50 111 ILE A CA 1
ATOM 832 C C . ILE A 1 111 ? -2.527 -2.733 7.246 1.00 98.50 111 ILE A C 1
ATOM 834 O O . ILE A 1 111 ? -1.722 -2.888 6.325 1.00 98.50 111 ILE A O 1
ATOM 838 N N . LEU A 1 112 ? -2.452 -1.692 8.076 1.00 98.50 112 LEU A N 1
ATOM 839 C CA . LEU A 1 112 ? -1.413 -0.672 7.983 1.00 98.50 112 LEU A CA 1
ATOM 840 C C . LEU A 1 112 ? -0.014 -1.281 8.144 1.00 98.50 112 LEU A C 1
ATOM 842 O O . LEU A 1 112 ? 0.897 -0.907 7.402 1.00 98.50 112 LEU A O 1
ATOM 846 N N . GLU A 1 113 ? 0.177 -2.196 9.091 1.00 98.25 113 GLU A N 1
ATOM 847 C CA . GLU A 1 113 ? 1.465 -2.846 9.338 1.00 98.25 113 GLU A CA 1
ATOM 848 C C . GLU A 1 113 ? 1.875 -3.751 8.179 1.00 98.25 113 GLU A C 1
ATOM 850 O O . GLU A 1 113 ? 3.013 -3.657 7.709 1.00 98.25 113 GLU A O 1
ATOM 855 N N . ALA A 1 114 ? 0.940 -4.543 7.648 1.00 98.31 114 ALA A N 1
ATOM 856 C CA . ALA A 1 114 ? 1.171 -5.364 6.464 1.00 98.31 114 ALA A CA 1
ATOM 857 C C . ALA A 1 114 ? 1.618 -4.510 5.260 1.00 98.31 114 ALA A C 1
ATOM 859 O O . ALA A 1 114 ? 2.660 -4.775 4.656 1.00 98.31 114 ALA A O 1
ATOM 860 N N . LEU A 1 115 ? 0.904 -3.412 4.975 1.00 98.62 115 LEU A N 1
ATOM 861 C CA . LEU A 1 115 ? 1.250 -2.481 3.891 1.00 98.62 115 LEU A CA 1
ATOM 862 C C . LEU A 1 115 ? 2.631 -1.839 4.083 1.00 98.62 115 LEU A C 1
ATOM 864 O O . LEU A 1 115 ? 3.391 -1.697 3.121 1.00 98.62 115 LEU A O 1
ATOM 868 N N . ARG A 1 116 ? 2.964 -1.427 5.315 1.00 98.44 116 ARG A N 1
ATOM 869 C CA . ARG A 1 116 ? 4.268 -0.824 5.636 1.00 98.44 116 ARG A CA 1
ATOM 870 C C . ARG A 1 116 ? 5.403 -1.811 5.422 1.00 98.44 116 ARG A C 1
ATOM 872 O O . ARG A 1 116 ? 6.416 -1.422 4.843 1.00 98.44 116 ARG A O 1
ATOM 879 N N . ASN A 1 117 ? 5.235 -3.052 5.868 1.00 98.19 117 ASN A N 1
ATOM 880 C CA . ASN A 1 117 ? 6.248 -4.092 5.726 1.00 98.19 117 ASN A CA 1
ATOM 881 C C . ASN A 1 117 ? 6.518 -4.399 4.250 1.00 98.19 117 ASN A C 1
ATOM 883 O O . ASN A 1 117 ? 7.675 -4.349 3.830 1.00 98.19 117 ASN A O 1
ATOM 887 N N . ASP A 1 118 ? 5.470 -4.609 3.451 1.00 98.06 118 ASP A N 1
ATOM 888 C CA . ASP A 1 118 ? 5.609 -4.895 2.019 1.00 98.06 118 ASP A CA 1
ATOM 889 C C . ASP A 1 118 ? 6.285 -3.739 1.266 1.00 98.06 118 ASP A C 1
ATOM 891 O O . ASP A 1 118 ? 7.235 -3.954 0.507 1.00 98.06 118 ASP A O 1
ATOM 895 N N . LEU A 1 119 ? 5.865 -2.492 1.517 1.00 98.19 119 LEU A N 1
ATOM 896 C CA . LEU A 1 119 ? 6.492 -1.315 0.905 1.00 98.19 119 LEU A CA 1
ATOM 897 C C . LEU A 1 119 ? 7.945 -1.139 1.341 1.00 98.19 119 LEU A C 1
ATOM 899 O O . LEU A 1 119 ? 8.804 -0.889 0.499 1.00 98.19 119 LEU A O 1
ATOM 903 N N . ASN A 1 120 ? 8.236 -1.258 2.636 1.00 98.12 120 ASN A N 1
ATOM 904 C CA . ASN A 1 120 ? 9.590 -1.092 3.155 1.00 98.12 120 ASN A CA 1
ATOM 905 C C . ASN A 1 120 ? 10.539 -2.147 2.573 1.00 98.12 120 ASN A C 1
ATOM 907 O O . ASN A 1 120 ? 11.644 -1.805 2.155 1.00 98.12 120 ASN A O 1
ATOM 911 N N . ASN A 1 121 ? 10.093 -3.402 2.482 1.00 96.88 121 ASN A N 1
ATOM 912 C CA . ASN A 1 121 ? 10.861 -4.481 1.865 1.00 96.88 121 ASN A CA 1
ATOM 913 C C . ASN A 1 121 ? 11.148 -4.189 0.387 1.00 96.88 121 ASN A C 1
ATOM 915 O O . ASN A 1 121 ? 12.305 -4.247 -0.024 1.00 96.88 121 ASN A O 1
ATOM 919 N N . ALA A 1 122 ? 10.130 -3.804 -0.390 1.00 96.50 122 ALA A N 1
ATOM 920 C CA . ALA A 1 122 ? 10.294 -3.501 -1.810 1.00 96.50 122 ALA A CA 1
ATOM 921 C C . ALA A 1 122 ? 11.188 -2.270 -2.060 1.00 96.50 122 ALA A C 1
ATOM 923 O O . ALA A 1 122 ? 12.049 -2.297 -2.934 1.00 96.50 122 ALA A O 1
ATOM 924 N N . ILE A 1 123 ? 11.034 -1.201 -1.269 1.00 97.50 123 ILE A N 1
ATOM 925 C CA . ILE A 1 123 ? 11.861 0.015 -1.367 1.00 97.50 123 ILE A CA 1
ATOM 926 C C . ILE A 1 123 ? 13.331 -0.286 -1.050 1.00 97.50 123 ILE A C 1
ATOM 928 O O . ILE A 1 123 ? 14.219 0.283 -1.682 1.00 97.50 123 ILE A O 1
ATOM 932 N N . ASN A 1 124 ? 13.605 -1.174 -0.090 1.00 97.00 124 ASN A N 1
ATOM 933 C CA . ASN A 1 124 ? 14.973 -1.518 0.305 1.00 97.00 124 ASN A CA 1
ATOM 934 C C . ASN A 1 124 ? 15.767 -2.253 -0.783 1.00 97.00 124 ASN A C 1
ATOM 936 O O . ASN A 1 124 ? 16.987 -2.292 -0.679 1.00 97.00 124 ASN A O 1
ATOM 940 N N . LEU A 1 125 ? 15.118 -2.784 -1.825 1.00 95.69 125 LEU A N 1
ATOM 941 C CA . LEU A 1 125 ? 15.817 -3.366 -2.976 1.00 95.69 125 LEU A CA 1
ATOM 942 C C . LEU A 1 125 ? 16.614 -2.319 -3.771 1.00 95.69 125 LEU A C 1
ATOM 944 O O . LEU A 1 125 ? 17.600 -2.661 -4.408 1.00 95.69 125 LEU A O 1
ATOM 948 N N . PHE A 1 126 ? 16.216 -1.045 -3.720 1.00 94.00 126 PHE A N 1
ATOM 949 C CA . PHE A 1 126 ? 16.803 0.045 -4.510 1.00 94.00 126 PHE A CA 1
ATOM 950 C C . PHE A 1 126 ? 17.867 0.857 -3.750 1.00 94.00 126 PHE A C 1
ATOM 952 O O . PHE A 1 126 ? 18.157 1.991 -4.136 1.00 94.00 126 PHE A O 1
ATOM 959 N N . LYS A 1 127 ? 18.391 0.325 -2.642 1.00 87.19 127 LYS A N 1
ATOM 960 C CA . LYS A 1 127 ? 19.386 0.988 -1.787 1.00 87.19 127 LYS A CA 1
ATOM 961 C C . LYS A 1 127 ? 20.793 0.452 -2.001 1.00 87.19 127 LYS A C 1
ATOM 963 O O . LYS A 1 127 ? 20.925 -0.746 -2.328 1.00 87.19 127 LYS A O 1
#